Protein AF-A0A090W0B8-F1 (afdb_monomer_lite)

Secondary structure (DSSP, 8-state):
-----------HHHHHHHHHHHHHHH-TTHHHHHHHHHHHHHHHHHHHHHHHHHHHHHHHHHTT--HHHHHHHHHHHHHHHHHHHHHHHHHHH--

Foldseek 3Di:
DDDDPDPDPDDPVNVVVVVVVVCVVQNPVVVVVVVVVVVVVVVVVVVVVVVVVVVVVVVCVVVPVDVVVVVVVVVVVVVVVVVVCVVVVVVVVVD

Structure (mmCIF, N/CA/C/O backbone):
data_AF-A0A090W0B8-F1
#
_entry.id   AF-A0A090W0B8-F1
#
loop_
_atom_site.group_PDB
_atom_site.id
_atom_site.type_symbol
_atom_site.label_atom_id
_atom_site.label_alt_id
_atom_site.label_comp_id
_atom_site.label_asym_id
_atom_site.label_entity_id
_atom_site.label_seq_id
_atom_site.pdbx_PDB_ins_code
_atom_site.Cartn_x
_atom_site.Cartn_y
_atom_site.Cartn_z
_atom_site.occupancy
_atom_site.B_iso_or_equiv
_atom_site.auth_seq_id
_atom_site.auth_comp_id
_atom_site.auth_asym_id
_atom_site.auth_atom_id
_atom_site.pdbx_PDB_model_num
ATOM 1 N N . MET A 1 1 ? 14.895 -25.645 16.118 1.00 44.22 1 MET A N 1
ATOM 2 C CA . MET A 1 1 ? 15.653 -25.104 14.970 1.00 44.22 1 MET A CA 1
ATOM 3 C C . MET A 1 1 ? 14.885 -23.900 14.440 1.00 44.22 1 MET A C 1
ATOM 5 O O . MET A 1 1 ? 14.017 -24.055 13.595 1.00 44.22 1 MET A O 1
ATOM 9 N N . ILE A 1 2 ? 15.096 -22.729 15.045 1.00 57.34 2 ILE A N 1
ATOM 10 C CA . ILE A 1 2 ? 14.432 -21.486 14.631 1.00 57.34 2 ILE A CA 1
ATOM 11 C C . ILE A 1 2 ? 15.296 -20.902 13.514 1.00 57.34 2 ILE A C 1
ATOM 13 O O . ILE A 1 2 ? 16.491 -20.695 13.706 1.00 57.34 2 ILE A O 1
ATOM 17 N N . GLN A 1 3 ? 14.718 -20.744 12.326 1.00 65.06 3 GLN A N 1
ATOM 18 C CA . GLN A 1 3 ? 15.387 -20.139 11.180 1.00 65.06 3 GLN A CA 1
ATOM 19 C C . GLN A 1 3 ? 15.603 -18.653 11.494 1.00 65.06 3 GLN A C 1
ATOM 21 O O . GLN A 1 3 ? 14.640 -17.890 11.549 1.00 65.06 3 GLN A O 1
ATOM 26 N N . ASN A 1 4 ? 16.848 -18.243 11.740 1.00 64.44 4 ASN A N 1
ATOM 27 C CA . ASN A 1 4 ? 17.189 -16.827 11.836 1.00 64.44 4 ASN A CA 1
ATOM 28 C C . ASN A 1 4 ? 17.052 -16.202 10.439 1.00 64.44 4 ASN A C 1
ATOM 30 O O . ASN A 1 4 ? 17.738 -16.662 9.522 1.00 64.44 4 ASN A O 1
ATOM 34 N N . PRO A 1 5 ? 16.220 -15.164 10.248 1.00 70.94 5 PRO A N 1
ATOM 35 C CA . PRO A 1 5 ? 16.147 -14.484 8.967 1.00 70.94 5 PRO A CA 1
ATOM 36 C C . PRO A 1 5 ? 17.499 -13.827 8.684 1.00 70.94 5 PRO A C 1
ATOM 38 O O . PRO A 1 5 ? 17.949 -12.938 9.408 1.00 70.94 5 PRO A O 1
ATOM 41 N N . THR A 1 6 ? 18.174 -14.302 7.640 1.00 73.12 6 THR A N 1
ATOM 42 C CA . THR A 1 6 ? 19.389 -13.671 7.134 1.00 73.12 6 THR A CA 1
ATOM 43 C C . THR A 1 6 ? 18.961 -12.400 6.419 1.00 73.12 6 THR A C 1
ATOM 45 O O . THR A 1 6 ? 18.477 -12.441 5.289 1.00 73.12 6 THR A O 1
ATOM 48 N N . PHE A 1 7 ? 19.082 -11.261 7.096 1.00 69.88 7 PHE A N 1
ATOM 49 C CA . PHE A 1 7 ? 18.950 -9.972 6.437 1.00 69.88 7 PHE A CA 1
ATOM 50 C C . PHE A 1 7 ? 20.118 -9.834 5.463 1.00 69.88 7 PHE A C 1
ATOM 52 O O . PHE A 1 7 ? 21.260 -9.619 5.863 1.00 69.88 7 PHE A O 1
ATOM 59 N N . LEU A 1 8 ? 19.835 -10.033 4.179 1.00 71.81 8 LEU A N 1
ATOM 60 C CA . LEU A 1 8 ? 20.769 -9.712 3.113 1.00 71.81 8 LEU A CA 1
ATOM 61 C C . LEU A 1 8 ? 20.970 -8.193 3.150 1.00 71.81 8 LEU A C 1
ATOM 63 O O . LEU A 1 8 ? 19.988 -7.449 3.140 1.00 71.81 8 LEU A O 1
ATOM 67 N N . PHE A 1 9 ? 22.221 -7.737 3.243 1.00 76.56 9 PHE A N 1
ATOM 68 C CA . PHE A 1 9 ? 22.609 -6.321 3.237 1.00 76.56 9 PHE A CA 1
ATOM 69 C C . PHE A 1 9 ? 22.399 -5.699 1.848 1.00 76.56 9 PHE A C 1
ATOM 71 O O . PHE A 1 9 ? 23.339 -5.225 1.221 1.00 76.56 9 PHE A O 1
ATOM 78 N N . ILE A 1 10 ? 21.163 -5.745 1.352 1.00 81.75 10 ILE A N 1
ATOM 79 C CA . ILE A 1 10 ? 20.789 -5.234 0.041 1.00 81.75 10 ILE A CA 1
ATOM 80 C C . ILE A 1 10 ? 20.797 -3.708 0.123 1.00 81.75 10 ILE A C 1
ATOM 82 O O . ILE A 1 10 ? 20.002 -3.084 0.828 1.00 81.75 10 ILE A O 1
ATOM 86 N N . SER A 1 11 ? 21.733 -3.116 -0.600 1.00 89.75 11 SER A N 1
ATOM 87 C CA . SER A 1 11 ? 21.879 -1.680 -0.781 1.00 89.75 11 SER A CA 1
ATOM 88 C C . SER A 1 11 ? 20.796 -1.113 -1.709 1.00 89.75 11 SER A C 1
ATOM 90 O O . SER A 1 11 ? 20.157 -1.827 -2.486 1.00 89.75 11 SER A O 1
ATOM 92 N N . GLY A 1 12 ? 20.609 0.211 -1.691 1.00 91.62 12 GLY A N 1
ATOM 93 C CA . GLY A 1 12 ? 19.635 0.877 -2.568 1.00 91.62 12 GLY A CA 1
ATOM 94 C C . GLY A 1 12 ? 19.896 0.659 -4.067 1.00 91.62 12 GLY A C 1
ATOM 95 O O . GLY A 1 12 ? 18.948 0.615 -4.850 1.00 91.62 12 GLY A O 1
ATOM 96 N N . GLY A 1 13 ? 21.159 0.467 -4.466 1.00 94.81 13 GLY A N 1
ATOM 97 C CA . GLY A 1 13 ? 21.525 0.192 -5.858 1.00 94.81 13 GLY A CA 1
ATOM 98 C C . GLY A 1 13 ? 21.034 -1.172 -6.346 1.00 94.81 13 GLY A C 1
ATOM 99 O O . GLY A 1 13 ? 20.503 -1.280 -7.449 1.00 94.81 13 GLY A O 1
ATOM 100 N N . GLU A 1 14 ? 21.137 -2.204 -5.509 1.00 92.56 14 GLU A N 1
ATOM 101 C CA . GLU A 1 14 ? 20.664 -3.553 -5.842 1.00 92.56 14 GLU A CA 1
ATOM 102 C C . GLU A 1 14 ? 19.135 -3.598 -5.955 1.00 92.56 14 GLU A C 1
ATOM 104 O O . GLU A 1 14 ? 18.603 -4.201 -6.887 1.00 92.56 14 GLU A O 1
ATOM 109 N N . ILE A 1 15 ? 18.419 -2.884 -5.076 1.00 92.88 15 ILE A N 1
ATOM 110 C CA . ILE A 1 15 ? 16.957 -2.734 -5.176 1.00 92.88 15 ILE A CA 1
ATOM 111 C C . ILE A 1 15 ? 16.576 -2.065 -6.503 1.00 92.88 15 ILE A C 1
ATOM 113 O O . ILE A 1 15 ? 15.674 -2.541 -7.194 1.00 92.88 15 ILE A O 1
ATOM 117 N N . ALA A 1 16 ? 17.269 -0.989 -6.888 1.00 94.00 16 ALA A N 1
ATOM 118 C CA . ALA A 1 16 ? 17.016 -0.302 -8.153 1.00 94.00 16 ALA A CA 1
ATOM 119 C C . ALA A 1 16 ? 17.272 -1.212 -9.368 1.00 94.00 16 ALA A C 1
ATOM 121 O O . ALA A 1 16 ? 16.488 -1.198 -10.316 1.00 94.00 16 ALA A O 1
ATOM 122 N N . PHE A 1 17 ? 18.316 -2.045 -9.325 1.00 94.75 17 PHE A N 1
ATOM 123 C CA . PHE A 1 17 ? 18.616 -3.007 -10.388 1.00 94.75 17 PHE A CA 1
ATOM 124 C C . PHE A 1 17 ? 17.537 -4.093 -10.522 1.00 94.75 17 PHE A C 1
ATOM 126 O O . PHE A 1 17 ? 17.093 -4.395 -11.630 1.00 94.75 17 PHE A O 1
ATOM 133 N N . ILE A 1 18 ? 17.046 -4.634 -9.403 1.00 93.56 18 ILE A N 1
ATOM 134 C CA . ILE A 1 18 ? 15.939 -5.603 -9.407 1.00 93.56 18 ILE A CA 1
ATOM 135 C C . ILE A 1 18 ? 14.663 -4.960 -9.962 1.00 93.56 18 ILE A C 1
ATOM 137 O O . ILE A 1 18 ? 13.985 -5.559 -10.797 1.00 93.56 18 ILE A O 1
ATOM 141 N N . LEU A 1 19 ? 14.348 -3.731 -9.542 1.00 93.00 19 LEU A N 1
ATOM 142 C CA . LEU A 1 19 ? 13.202 -2.987 -10.068 1.00 93.00 19 LEU A CA 1
ATOM 143 C C . LEU A 1 19 ? 13.332 -2.719 -11.569 1.00 93.00 19 LEU A C 1
ATOM 145 O O . LEU A 1 19 ? 12.341 -2.819 -12.287 1.00 93.00 19 LEU A O 1
ATOM 149 N N . PHE A 1 20 ? 14.539 -2.436 -12.058 1.00 94.88 20 PHE A N 1
ATOM 150 C CA . PHE A 1 20 ? 14.794 -2.267 -13.485 1.00 94.88 20 PHE A CA 1
ATOM 151 C C . PHE A 1 20 ? 14.497 -3.549 -14.276 1.00 94.88 20 PHE A C 1
ATOM 153 O O . PHE A 1 20 ? 13.781 -3.500 -15.277 1.00 94.88 20 PHE A O 1
ATOM 160 N N . ILE A 1 21 ? 14.964 -4.709 -13.799 1.00 95.88 21 ILE A N 1
ATOM 161 C CA . ILE A 1 21 ? 14.642 -6.007 -14.414 1.00 95.88 21 ILE A CA 1
ATOM 162 C C . ILE A 1 21 ? 13.133 -6.272 -14.357 1.00 95.88 21 ILE A C 1
ATOM 164 O O . ILE A 1 21 ? 12.541 -6.672 -15.357 1.00 95.88 21 ILE A O 1
ATOM 168 N N . ALA A 1 22 ? 12.487 -6.009 -13.219 1.00 94.25 22 ALA A N 1
ATOM 169 C CA . ALA A 1 22 ? 11.045 -6.182 -13.077 1.00 94.25 22 ALA A CA 1
ATOM 170 C C . ALA A 1 22 ? 10.262 -5.313 -14.078 1.00 94.25 22 ALA A C 1
ATOM 172 O O . ALA A 1 22 ? 9.316 -5.793 -14.699 1.00 94.25 22 ALA A O 1
ATOM 173 N N . ILE A 1 23 ? 10.684 -4.064 -14.294 1.00 94.81 23 ILE A N 1
ATOM 174 C CA . ILE A 1 23 ? 10.107 -3.169 -15.306 1.00 94.81 23 ILE A CA 1
ATOM 175 C C . ILE A 1 23 ? 10.348 -3.695 -16.724 1.00 94.81 23 ILE A C 1
ATOM 177 O O . ILE A 1 23 ? 9.463 -3.573 -17.562 1.00 94.81 23 ILE A O 1
ATOM 181 N N . MET A 1 24 ? 11.502 -4.297 -17.015 1.00 95.06 24 MET A N 1
ATOM 182 C CA . MET A 1 24 ? 11.768 -4.882 -18.334 1.00 95.06 24 MET A CA 1
ATOM 183 C C . MET A 1 24 ? 10.872 -6.097 -18.618 1.00 95.06 24 MET A C 1
ATOM 185 O O . MET A 1 24 ? 10.399 -6.262 -19.739 1.00 95.06 24 MET A O 1
ATOM 189 N N . VAL A 1 25 ? 10.616 -6.929 -17.605 1.00 95.56 25 VAL A N 1
ATOM 190 C CA . VAL A 1 25 ? 9.781 -8.134 -17.732 1.00 95.56 25 VAL A CA 1
ATOM 191 C C . VAL A 1 25 ? 8.294 -7.788 -17.804 1.00 95.56 25 VAL A C 1
ATOM 193 O O . VAL A 1 25 ? 7.577 -8.313 -18.651 1.00 95.56 25 VAL A O 1
ATOM 196 N N . PHE A 1 26 ? 7.817 -6.921 -16.910 1.00 94.12 26 PHE A N 1
ATOM 197 C CA . PHE A 1 26 ? 6.390 -6.620 -16.776 1.00 94.12 26 PHE A CA 1
ATOM 198 C C . PHE A 1 26 ? 5.954 -5.358 -17.531 1.00 94.12 26 PHE A C 1
ATOM 200 O O . PHE A 1 26 ? 4.774 -5.210 -17.832 1.00 94.12 26 PHE A O 1
ATOM 207 N N . GLY A 1 27 ? 6.878 -4.460 -17.865 1.00 92.69 27 GLY A N 1
ATOM 208 C CA . GLY A 1 27 ? 6.608 -3.140 -18.434 1.00 92.69 27 GLY A CA 1
ATOM 209 C C . GLY A 1 27 ? 6.474 -2.046 -17.367 1.00 92.69 27 GLY A C 1
ATOM 210 O O . GLY A 1 27 ? 5.960 -2.275 -16.267 1.00 92.69 27 GLY A O 1
ATOM 211 N N . ALA A 1 28 ? 6.899 -0.824 -17.708 1.00 91.38 28 ALA A N 1
ATOM 212 C CA . ALA A 1 28 ? 6.866 0.331 -16.800 1.00 91.38 28 ALA A CA 1
ATOM 213 C C . ALA A 1 28 ? 5.440 0.714 -16.370 1.00 91.38 28 ALA A C 1
ATOM 215 O O . ALA A 1 28 ? 5.241 1.161 -15.243 1.00 91.38 28 ALA A O 1
ATOM 216 N N . ASP A 1 29 ? 4.448 0.469 -17.228 1.00 92.56 29 ASP A N 1
ATOM 217 C CA . ASP A 1 29 ? 3.042 0.779 -16.953 1.00 92.56 29 ASP A CA 1
ATOM 218 C C . ASP A 1 29 ? 2.360 -0.265 -16.055 1.00 92.56 29 ASP A C 1
ATOM 220 O O . ASP A 1 29 ? 1.389 0.046 -15.362 1.00 92.56 29 ASP A O 1
ATOM 224 N N . LYS A 1 30 ? 2.868 -1.506 -16.013 1.00 92.12 30 LYS A N 1
ATOM 225 C CA . LYS A 1 30 ? 2.243 -2.601 -15.251 1.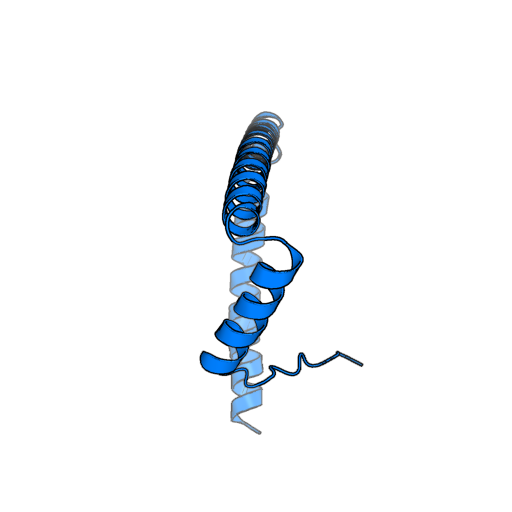00 92.12 30 LYS A CA 1
ATOM 226 C C . LYS A 1 30 ? 2.577 -2.577 -13.773 1.00 92.12 30 LYS A C 1
ATOM 228 O O . LYS A 1 30 ? 1.714 -2.880 -12.952 1.00 92.12 30 LYS A O 1
ATOM 233 N N . LEU A 1 31 ? 3.786 -2.166 -13.410 1.00 91.25 31 LEU A N 1
ATOM 234 C CA . LEU A 1 31 ? 4.184 -2.043 -12.009 1.00 91.25 31 LEU A CA 1
ATOM 235 C 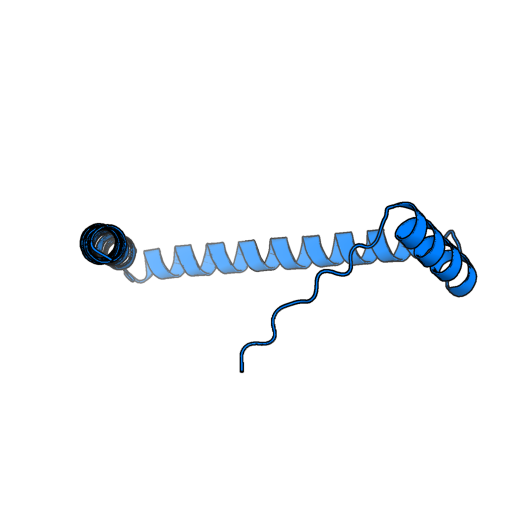C . LEU A 1 31 ? 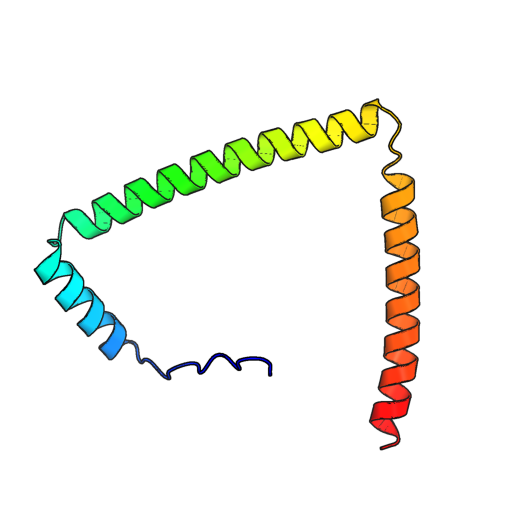3.268 -1.090 -11.198 1.00 91.25 31 LEU A C 1
ATOM 237 O O . LEU A 1 31 ? 2.773 -1.505 -10.144 1.00 91.25 31 LEU A O 1
ATOM 241 N N . PRO A 1 32 ? 2.951 0.140 -11.664 1.00 90.56 32 PRO A N 1
ATOM 242 C CA . PRO A 1 32 ? 2.014 1.020 -10.969 1.00 90.56 32 PRO A CA 1
ATOM 243 C C . PRO A 1 32 ? 0.566 0.518 -11.036 1.00 90.56 32 PRO A C 1
ATOM 245 O O . PRO A 1 32 ? -0.188 0.733 -10.087 1.00 90.56 32 PRO A O 1
ATOM 248 N N . GLU A 1 33 ? 0.159 -0.164 -12.110 1.00 94.81 33 GLU A N 1
ATOM 249 C CA . GLU A 1 33 ? -1.170 -0.781 -12.218 1.00 94.81 33 GLU A CA 1
ATOM 250 C C . GLU A 1 33 ? -1.371 -1.865 -11.143 1.00 94.81 33 GLU A C 1
ATOM 252 O O . GLU A 1 33 ? -2.352 -1.816 -10.395 1.00 94.81 33 GLU A O 1
ATOM 257 N N . ILE A 1 34 ? -0.396 -2.769 -10.985 1.00 93.12 34 ILE A N 1
ATOM 258 C CA . ILE A 1 34 ? -0.387 -3.817 -9.953 1.00 93.12 34 ILE A CA 1
ATOM 259 C C . ILE A 1 34 ? -0.372 -3.192 -8.556 1.00 93.12 34 ILE A C 1
ATOM 261 O O . ILE A 1 34 ? -1.192 -3.560 -7.716 1.00 93.12 34 ILE A O 1
ATOM 265 N N . ALA A 1 35 ? 0.495 -2.205 -8.304 1.00 94.00 35 ALA A N 1
ATOM 266 C CA . ALA A 1 35 ? 0.553 -1.524 -7.011 1.00 94.00 35 ALA A CA 1
ATOM 267 C C . ALA A 1 35 ? -0.787 -0.859 -6.645 1.00 94.00 35 ALA A C 1
ATOM 269 O O . ALA A 1 35 ? -1.250 -0.962 -5.508 1.00 94.00 35 ALA A O 1
ATOM 270 N N . ARG A 1 36 ? -1.457 -0.218 -7.614 1.00 95.69 36 ARG A N 1
ATOM 271 C CA . ARG A 1 36 ? -2.785 0.386 -7.417 1.00 95.69 36 ARG A CA 1
ATOM 272 C C . ARG A 1 36 ? -3.868 -0.669 -7.198 1.00 95.69 36 ARG A C 1
ATOM 274 O O . ARG A 1 36 ? -4.737 -0.455 -6.354 1.00 95.69 36 ARG A O 1
ATOM 281 N N . GLY A 1 37 ? -3.826 -1.786 -7.924 1.00 96.31 37 GLY A N 1
ATOM 282 C CA . GLY A 1 37 ? -4.749 -2.911 -7.756 1.00 96.31 37 GLY A CA 1
ATOM 283 C C . GLY A 1 37 ? -4.625 -3.561 -6.379 1.00 96.31 37 GLY A C 1
ATOM 284 O O . GLY A 1 37 ? -5.614 -3.664 -5.654 1.00 96.31 37 GLY A O 1
ATOM 285 N N . LEU A 1 38 ? -3.400 -3.900 -5.974 1.00 96.44 38 LEU A N 1
ATOM 286 C CA . LEU A 1 38 ? -3.092 -4.441 -4.649 1.00 96.44 38 LEU A CA 1
ATOM 287 C C . LEU A 1 38 ? -3.439 -3.450 -3.536 1.00 96.44 38 LEU A C 1
ATOM 289 O O . LEU A 1 38 ? -4.024 -3.846 -2.536 1.00 96.44 38 LEU A O 1
ATOM 293 N N . GLY A 1 39 ? -3.146 -2.159 -3.714 1.00 96.12 39 GLY A N 1
ATOM 294 C CA . GLY A 1 39 ? -3.484 -1.124 -2.736 1.00 96.12 39 GLY A CA 1
ATOM 295 C C . GLY A 1 39 ? -4.993 -0.980 -2.524 1.00 96.12 39 GLY A C 1
ATOM 296 O O . GLY A 1 39 ? -5.453 -0.907 -1.385 1.00 96.12 39 GLY A O 1
ATOM 297 N N . LYS A 1 40 ? -5.780 -0.997 -3.609 1.00 96.94 40 LYS A N 1
ATOM 298 C CA . LYS A 1 40 ? -7.250 -1.011 -3.529 1.00 96.94 40 LYS A CA 1
ATOM 299 C C . LYS A 1 40 ? -7.756 -2.289 -2.862 1.00 96.94 40 LYS A C 1
ATOM 301 O O . LYS A 1 40 ? -8.564 -2.194 -1.946 1.00 96.94 40 LYS A O 1
ATOM 306 N N . GLY A 1 41 ? -7.240 -3.452 -3.265 1.00 97.25 41 GLY A N 1
ATOM 307 C CA . GLY A 1 41 ? -7.598 -4.741 -2.671 1.00 97.25 41 GLY A CA 1
ATOM 308 C C . GLY A 1 41 ? -7.308 -4.783 -1.171 1.00 97.25 41 GLY A C 1
ATOM 309 O O . GLY A 1 41 ? -8.201 -5.062 -0.381 1.00 97.25 41 GLY A O 1
ATOM 310 N N . MET A 1 42 ? -6.096 -4.404 -0.762 1.00 97.19 42 MET A N 1
ATOM 311 C CA . MET A 1 42 ? -5.694 -4.358 0.645 1.00 97.19 42 MET A CA 1
ATOM 312 C C . MET A 1 42 ? -6.554 -3.384 1.454 1.00 97.19 42 MET A C 1
ATOM 314 O O . MET A 1 42 ? -6.907 -3.679 2.594 1.00 97.19 42 MET A O 1
ATOM 318 N N . ARG A 1 43 ? -6.933 -2.242 0.868 1.00 96.50 43 ARG A N 1
ATOM 319 C CA . ARG A 1 43 ? -7.855 -1.297 1.503 1.00 96.50 43 ARG A CA 1
ATOM 320 C C . ARG A 1 43 ? -9.233 -1.917 1.716 1.00 96.50 43 ARG A C 1
ATOM 322 O O . ARG A 1 43 ? -9.721 -1.888 2.837 1.00 96.50 43 ARG A O 1
ATOM 329 N N . THR A 1 44 ? -9.818 -2.526 0.687 1.00 97.31 44 THR A N 1
ATOM 330 C CA . THR A 1 44 ? -11.121 -3.198 0.792 1.00 97.31 44 THR A CA 1
ATOM 331 C C . THR A 1 44 ? -11.094 -4.330 1.816 1.00 97.31 44 THR A C 1
ATOM 333 O O . THR A 1 44 ? -11.997 -4.419 2.642 1.00 97.31 44 THR A O 1
ATOM 336 N N . LEU A 1 45 ? -10.043 -5.158 1.818 1.00 96.88 45 LEU A N 1
ATOM 337 C CA . LEU A 1 45 ? -9.872 -6.221 2.810 1.00 96.88 45 LEU A CA 1
ATOM 338 C C . LEU A 1 45 ? -9.770 -5.652 4.227 1.00 96.88 45 LEU A C 1
ATOM 340 O O . LEU A 1 45 ? -10.412 -6.166 5.142 1.00 96.88 45 LEU A O 1
ATOM 344 N N . ARG A 1 46 ? -8.992 -4.581 4.418 1.00 96.12 46 ARG A N 1
ATOM 345 C CA . ARG A 1 46 ? -8.855 -3.904 5.711 1.00 96.12 46 ARG A CA 1
ATOM 346 C C . ARG A 1 46 ? -10.182 -3.327 6.190 1.00 96.12 46 ARG A C 1
ATOM 348 O O . ARG A 1 46 ? -10.500 -3.480 7.364 1.00 96.12 46 ARG A O 1
ATOM 355 N N . ASP A 1 47 ? -10.924 -2.664 5.314 1.00 97.19 47 ASP A N 1
ATOM 356 C CA . ASP A 1 47 ? -12.190 -2.022 5.661 1.00 97.19 47 ASP A CA 1
ATOM 357 C C . ASP A 1 47 ? -13.234 -3.086 6.044 1.00 97.19 47 ASP A C 1
ATOM 359 O O . ASP A 1 47 ? -13.750 -3.044 7.156 1.00 97.19 47 ASP A O 1
ATOM 363 N N . ALA A 1 48 ? -13.391 -4.143 5.237 1.00 96.50 48 ALA A N 1
ATOM 364 C CA . ALA A 1 48 ? -14.257 -5.278 5.573 1.00 96.50 48 ALA A CA 1
ATOM 365 C C . ALA A 1 48 ? -13.844 -5.976 6.884 1.00 96.50 48 ALA A C 1
ATOM 367 O O . ALA A 1 48 ? -14.687 -6.326 7.707 1.00 96.50 48 ALA A O 1
ATOM 368 N N . THR A 1 49 ? -12.538 -6.149 7.116 1.00 95.50 49 THR A N 1
ATOM 369 C CA . THR A 1 49 ? -12.030 -6.732 8.369 1.00 95.50 49 THR A CA 1
ATOM 370 C C . THR A 1 49 ? -12.341 -5.836 9.570 1.00 95.50 49 THR A C 1
ATOM 372 O O . THR A 1 49 ? -12.661 -6.343 10.644 1.00 95.50 49 THR A O 1
ATOM 375 N N . ASN A 1 50 ? -12.254 -4.511 9.417 1.00 95.88 50 ASN A N 1
ATOM 376 C CA . ASN A 1 50 ? -12.584 -3.565 10.482 1.00 95.88 50 ASN A CA 1
ATOM 377 C C . ASN A 1 50 ? -14.080 -3.562 10.799 1.00 95.88 50 ASN A C 1
ATOM 379 O O . ASN A 1 50 ? -14.426 -3.516 11.978 1.00 95.88 50 ASN A O 1
ATOM 383 N N . ASP A 1 51 ? -14.939 -3.660 9.785 1.00 95.56 51 ASP A N 1
ATOM 384 C CA . ASP A 1 51 ? -16.388 -3.752 9.968 1.00 95.56 51 ASP A CA 1
ATOM 385 C C . ASP A 1 51 ? -16.752 -5.034 10.726 1.00 95.56 51 ASP A C 1
ATOM 387 O O . ASP A 1 51 ? -17.413 -4.973 11.761 1.00 95.56 51 ASP A O 1
ATOM 391 N N . ILE A 1 52 ? -16.200 -6.181 10.307 1.00 94.25 52 ILE A N 1
ATOM 392 C CA . ILE A 1 52 ? -16.359 -7.463 11.012 1.00 94.25 52 ILE A CA 1
ATOM 393 C C . ILE A 1 52 ? -15.852 -7.354 12.453 1.00 94.25 52 ILE A C 1
ATOM 395 O O . ILE A 1 52 ? -16.535 -7.765 13.389 1.00 94.25 52 ILE A O 1
ATOM 399 N N . LYS A 1 53 ? -14.663 -6.778 12.665 1.00 92.19 53 LYS A N 1
ATOM 400 C CA . LYS A 1 53 ? -14.108 -6.573 14.009 1.00 92.19 53 LYS A CA 1
ATOM 401 C C . LYS A 1 53 ? -15.045 -5.721 14.866 1.00 92.19 53 LYS A C 1
ATOM 403 O O . LYS A 1 53 ? -15.268 -6.058 16.025 1.00 92.19 53 LYS A O 1
ATOM 408 N N . HIS A 1 54 ? -15.591 -4.642 14.310 1.00 93.69 54 HIS A N 1
ATOM 409 C CA . HIS A 1 54 ? -16.513 -3.757 15.011 1.00 93.69 54 HIS A CA 1
ATOM 410 C C . HIS A 1 54 ? -17.820 -4.471 15.375 1.00 93.69 54 HIS A C 1
ATOM 412 O O . HIS A 1 54 ? -18.269 -4.374 16.517 1.00 93.69 54 HIS A O 1
ATOM 418 N N . GLU A 1 55 ? -18.398 -5.241 14.451 1.00 90.44 55 GLU A N 1
ATOM 419 C CA . GLU A 1 55 ? -19.598 -6.040 14.705 1.00 90.44 55 GLU A CA 1
ATOM 420 C C . GLU A 1 55 ? -19.367 -7.137 15.744 1.00 90.44 55 GLU A C 1
ATOM 422 O O . GLU A 1 55 ? -20.205 -7.317 16.628 1.00 90.44 55 GLU A O 1
ATOM 427 N N . ILE A 1 56 ? -18.225 -7.829 15.699 1.00 87.50 56 ILE A N 1
ATOM 428 C CA . ILE A 1 56 ? -17.849 -8.834 16.701 1.00 87.50 56 ILE A CA 1
ATOM 429 C C . ILE A 1 56 ? -17.699 -8.179 18.075 1.00 87.50 56 ILE A C 1
ATOM 431 O O . ILE A 1 56 ? -18.275 -8.677 19.038 1.00 87.50 56 ILE A O 1
ATOM 435 N N . THR A 1 57 ? -16.983 -7.053 18.185 1.00 86.12 57 THR A N 1
ATOM 436 C CA . THR A 1 57 ? -16.836 -6.327 19.458 1.00 86.12 57 THR A CA 1
ATOM 437 C C . THR A 1 57 ? -18.191 -5.876 19.996 1.00 86.12 57 THR A C 1
ATOM 439 O O . THR A 1 57 ? -18.513 -6.146 21.149 1.00 86.12 57 THR A O 1
ATOM 442 N N . LYS A 1 58 ? -19.035 -5.283 19.149 1.00 86.00 58 LYS A N 1
ATOM 443 C CA . LYS A 1 58 ? -20.378 -4.829 19.527 1.00 86.00 58 LYS A CA 1
ATOM 444 C C . LYS A 1 58 ? -21.296 -5.989 19.927 1.00 86.00 58 LYS A C 1
ATOM 446 O O . LYS A 1 58 ? -22.114 -5.852 20.831 1.00 86.00 58 LYS A O 1
ATOM 451 N N . THR A 1 59 ? -21.167 -7.137 19.266 1.00 79.88 59 THR A N 1
ATOM 452 C CA . THR A 1 59 ? -21.933 -8.356 19.566 1.00 79.88 59 THR A CA 1
ATOM 453 C C . THR A 1 59 ? -21.442 -9.020 20.850 1.00 79.88 59 THR A C 1
ATOM 455 O O . THR A 1 59 ? -22.266 -9.505 21.621 1.00 79.88 59 THR A O 1
ATOM 458 N N . ALA A 1 60 ? -20.136 -9.011 21.122 1.00 77.31 60 ALA A N 1
ATOM 459 C CA . ALA A 1 60 ? -19.566 -9.477 22.384 1.00 77.31 60 ALA A CA 1
ATOM 460 C C . ALA A 1 60 ? -20.041 -8.605 23.559 1.00 77.31 60 ALA A C 1
ATOM 462 O O . ALA A 1 60 ? -20.549 -9.141 24.542 1.00 77.31 60 ALA A O 1
ATOM 463 N N . GLU A 1 61 ? -19.999 -7.276 23.406 1.00 70.75 61 GLU A N 1
ATOM 464 C CA . GLU A 1 61 ? -20.538 -6.325 24.390 1.00 70.75 61 GLU A CA 1
ATOM 465 C C . GLU A 1 61 ? -22.049 -6.521 24.614 1.00 70.75 61 GLU A C 1
ATOM 467 O O . GLU A 1 61 ? -22.512 -6.536 25.753 1.00 70.75 61 GLU A O 1
ATOM 472 N N . LYS A 1 62 ? -22.831 -6.730 23.543 1.00 70.25 62 LYS A N 1
ATOM 473 C CA . LYS A 1 62 ? -24.293 -6.911 23.618 1.00 70.25 62 LYS A CA 1
ATOM 474 C C . LYS A 1 62 ? -24.723 -8.260 24.212 1.00 70.25 62 LYS A C 1
ATOM 476 O O . LYS A 1 62 ? -25.762 -8.319 24.862 1.00 70.25 62 LYS A O 1
ATOM 481 N N . ASN A 1 63 ? -23.963 -9.334 23.991 1.00 68.19 63 ASN A N 1
ATOM 482 C CA . ASN A 1 63 ? -24.260 -10.674 24.522 1.00 68.19 63 ASN A CA 1
ATOM 483 C C . ASN A 1 63 ? -23.652 -10.929 25.913 1.00 68.19 63 ASN A C 1
ATOM 485 O O . ASN A 1 63 ? -23.632 -12.070 26.366 1.00 68.19 63 ASN A O 1
ATOM 489 N N . GLY A 1 64 ? -23.154 -9.892 26.597 1.00 54.84 64 GLY A N 1
ATO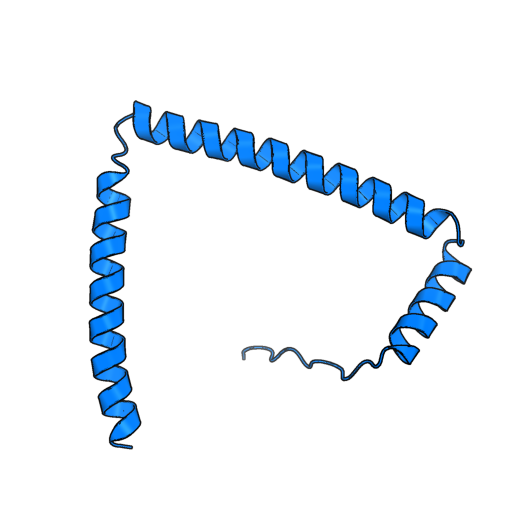M 490 C CA . GLY A 1 64 ? -22.619 -10.030 27.952 1.00 54.84 64 GLY A CA 1
ATOM 491 C C . GLY A 1 64 ? -21.305 -10.812 28.028 1.00 54.84 64 GLY A C 1
ATOM 492 O O . GLY A 1 64 ? -20.944 -11.275 29.108 1.00 54.84 64 GLY A O 1
ATOM 493 N N . ILE A 1 65 ? -20.565 -10.948 26.917 1.00 58.72 65 ILE A N 1
ATOM 494 C CA . ILE A 1 65 ? -19.142 -11.290 26.994 1.00 58.72 65 ILE A CA 1
ATOM 495 C C . ILE A 1 65 ? -18.459 -10.030 27.502 1.00 58.72 65 ILE A C 1
ATOM 497 O O . ILE A 1 65 ? -18.121 -9.112 26.751 1.00 58.72 65 ILE A O 1
ATOM 501 N N . ASP A 1 66 ? -18.363 -9.963 28.821 1.00 60.91 66 ASP A N 1
ATOM 502 C CA . ASP A 1 66 ? -17.902 -8.788 29.515 1.00 60.91 66 ASP A CA 1
ATOM 503 C C . ASP A 1 66 ? -16.445 -8.508 29.129 1.00 60.91 66 ASP A C 1
ATOM 505 O O . ASP A 1 66 ? -15.510 -9.241 29.457 1.00 60.91 66 ASP A O 1
ATOM 509 N N . THR A 1 67 ? -16.244 -7.427 28.381 1.00 62.69 67 THR A N 1
ATOM 510 C CA . THR A 1 67 ? -14.906 -6.935 28.046 1.00 62.69 67 THR A CA 1
ATOM 511 C C . THR A 1 67 ? -14.154 -6.504 29.315 1.00 62.69 67 THR A C 1
ATOM 513 O O . THR A 1 67 ? -12.930 -6.358 29.266 1.00 62.69 67 THR A O 1
ATOM 516 N N . SER A 1 68 ? -14.838 -6.357 30.463 1.00 62.69 68 SER A N 1
ATOM 517 C CA . SER A 1 68 ? -14.195 -6.246 31.776 1.00 62.69 68 SER A CA 1
ATOM 518 C C . SER A 1 68 ? -13.314 -7.463 32.070 1.00 62.69 68 SER A C 1
ATOM 520 O O . SER A 1 68 ? -12.148 -7.265 32.367 1.00 62.69 68 SER A O 1
ATOM 522 N N . ILE A 1 69 ? -13.764 -8.697 31.805 1.00 68.81 69 ILE A N 1
ATOM 523 C CA . ILE A 1 69 ? -12.975 -9.914 32.056 1.00 68.81 69 ILE A CA 1
ATOM 524 C C . ILE A 1 69 ? -11.698 -9.904 31.221 1.00 68.81 69 ILE A C 1
ATOM 526 O O . ILE A 1 69 ? -10.634 -10.240 31.720 1.00 68.81 69 ILE A O 1
ATOM 530 N N . THR A 1 70 ? -11.749 -9.453 29.966 1.00 73.44 70 THR A N 1
ATOM 531 C CA . THR A 1 70 ? -10.528 -9.358 29.145 1.00 73.44 70 THR A CA 1
ATOM 532 C C . THR A 1 70 ? -9.608 -8.225 29.610 1.00 73.44 70 THR A C 1
ATOM 534 O O . THR A 1 70 ? -8.389 -8.377 29.567 1.00 73.44 70 THR A O 1
ATOM 537 N N . LYS A 1 71 ? -10.154 -7.095 30.078 1.00 76.69 71 LYS A N 1
ATOM 538 C CA . LYS A 1 71 ? -9.370 -5.985 30.650 1.00 76.69 71 LYS A CA 1
ATOM 539 C C . LYS A 1 71 ? -8.752 -6.351 31.999 1.00 76.69 71 LYS A C 1
ATOM 541 O O . LYS A 1 71 ? -7.605 -5.989 32.235 1.00 76.69 71 LYS A O 1
ATOM 546 N N . ASP A 1 72 ? -9.470 -7.088 32.832 1.00 80.19 72 ASP A N 1
ATOM 547 C CA . ASP A 1 72 ? -9.037 -7.543 34.149 1.00 80.19 72 ASP A CA 1
ATOM 548 C C . ASP A 1 72 ? -8.000 -8.658 34.010 1.00 80.19 72 ASP A C 1
ATOM 550 O O . ASP A 1 72 ? -6.919 -8.547 34.580 1.00 80.19 72 ASP A O 1
ATOM 554 N N . VAL A 1 73 ? -8.234 -9.638 33.129 1.00 81.69 73 VAL A N 1
ATOM 555 C CA . VAL A 1 73 ? -7.233 -10.654 32.759 1.00 81.69 73 VAL A CA 1
ATOM 556 C C . VAL A 1 73 ? -5.991 -9.998 32.155 1.00 81.69 73 VAL A C 1
ATOM 558 O O . VAL A 1 73 ? -4.876 -10.359 32.515 1.00 81.69 73 VAL A O 1
ATOM 561 N N . LYS A 1 74 ? -6.140 -8.990 31.283 1.00 84.25 74 LYS A N 1
ATOM 562 C CA . LYS A 1 74 ? -4.991 -8.243 30.750 1.00 84.25 74 LYS A CA 1
ATOM 563 C C . LYS A 1 74 ? -4.240 -7.488 31.852 1.00 84.25 74 LYS A C 1
ATOM 565 O O . LYS A 1 74 ? -3.017 -7.475 31.840 1.00 84.25 74 LYS A O 1
ATOM 570 N N . LYS A 1 75 ? -4.950 -6.888 32.808 1.00 86.94 75 LYS A N 1
ATOM 571 C CA . LYS A 1 75 ? -4.360 -6.152 33.933 1.00 86.94 75 LYS A CA 1
ATOM 572 C C . LYS A 1 75 ? -3.640 -7.075 34.919 1.00 86.94 75 LYS A C 1
ATOM 574 O O . LYS A 1 75 ? -2.625 -6.673 35.475 1.00 86.94 75 LYS A O 1
ATOM 579 N N . GLU A 1 76 ? -4.133 -8.293 35.131 1.00 85.12 76 GLU A N 1
ATOM 580 C CA . GLU A 1 76 ? -3.424 -9.315 35.910 1.00 85.12 76 GLU A CA 1
ATOM 581 C C . GLU A 1 76 ? -2.215 -9.879 35.158 1.00 85.12 76 GLU A C 1
ATOM 583 O O . GLU A 1 76 ? -1.147 -10.013 35.746 1.00 85.12 76 GLU A O 1
ATOM 588 N N . LEU A 1 77 ? -2.336 -10.127 33.851 1.00 88.69 77 LEU A N 1
ATOM 589 C CA . LEU A 1 77 ? -1.217 -10.566 33.011 1.00 88.69 77 LEU A CA 1
ATOM 590 C C . LEU A 1 77 ? -0.097 -9.523 32.926 1.00 88.69 77 LEU A C 1
ATOM 592 O O . LEU A 1 77 ? 1.071 -9.904 32.928 1.00 88.69 77 LEU A O 1
ATOM 596 N N . ASP A 1 78 ? -0.441 -8.234 32.854 1.00 91.19 78 ASP A N 1
ATOM 597 C CA . ASP A 1 78 ? 0.536 -7.140 32.845 1.00 91.19 78 ASP A CA 1
ATOM 598 C C . ASP A 1 78 ? 1.297 -7.092 34.192 1.00 91.19 78 ASP A C 1
ATOM 600 O O . ASP A 1 78 ? 2.520 -7.028 34.188 1.00 91.19 78 ASP A O 1
ATOM 604 N N . LYS A 1 79 ? 0.622 -7.285 35.339 1.00 91.00 79 LYS A N 1
ATOM 605 C CA . LYS A 1 79 ? 1.292 -7.397 36.656 1.00 91.00 79 LYS A CA 1
ATOM 606 C C . LYS A 1 79 ? 2.208 -8.615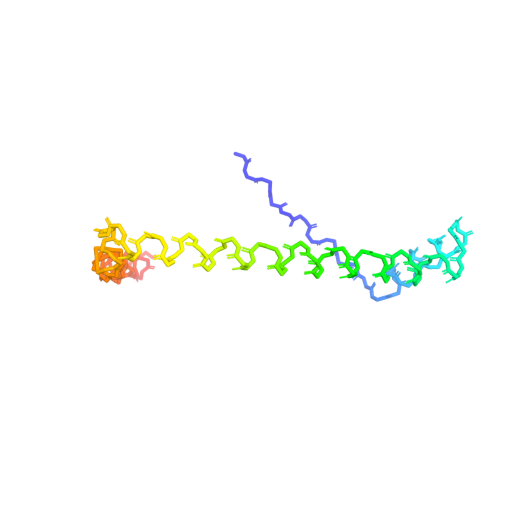 36.768 1.00 91.00 79 LYS A C 1
ATOM 608 O O . LYS A 1 79 ? 3.325 -8.502 37.254 1.00 91.00 79 LYS A O 1
ATOM 613 N N . VAL A 1 80 ? 1.748 -9.781 36.308 1.00 90.44 80 VAL A N 1
ATOM 614 C CA . VAL A 1 80 ? 2.563 -11.006 36.315 1.00 90.44 80 VAL A CA 1
ATOM 615 C C . VAL A 1 80 ? 3.787 -10.843 35.412 1.00 90.44 80 VAL A C 1
ATOM 617 O O . VAL A 1 80 ? 4.855 -11.354 35.733 1.00 90.44 80 VAL A O 1
ATOM 620 N N . LYS A 1 81 ? 3.661 -10.126 34.289 1.00 88.81 81 LYS A N 1
ATOM 621 C CA . LYS A 1 81 ? 4.802 -9.783 33.435 1.00 88.81 81 LYS A CA 1
ATOM 622 C C . LYS A 1 81 ? 5.804 -8.877 34.136 1.00 88.81 81 LYS A C 1
ATOM 624 O O . LYS A 1 81 ? 6.988 -9.174 34.039 1.00 88.81 81 LYS A O 1
ATOM 629 N N . ASP A 1 82 ? 5.343 -7.842 34.829 1.00 90.12 82 ASP A N 1
ATOM 630 C CA . ASP A 1 82 ? 6.216 -6.928 35.571 1.00 90.12 82 ASP A CA 1
ATOM 631 C C . ASP A 1 82 ? 6.979 -7.684 36.680 1.00 90.12 82 ASP A C 1
ATOM 633 O O . ASP A 1 82 ? 8.204 -7.598 36.761 1.00 90.12 82 ASP A O 1
ATOM 637 N N . ASP A 1 83 ? 6.293 -8.543 37.446 1.00 89.19 83 ASP A N 1
ATOM 638 C CA . ASP A 1 83 ? 6.915 -9.386 38.480 1.00 89.19 83 ASP A CA 1
ATOM 639 C C . ASP A 1 83 ? 7.932 -10.384 37.888 1.00 89.19 83 ASP A C 1
ATOM 641 O O . ASP A 1 83 ? 8.994 -10.650 38.464 1.00 89.19 83 ASP A O 1
ATOM 645 N N . LEU A 1 84 ? 7.626 -10.949 36.714 1.00 86.44 84 LEU A N 1
ATOM 646 C CA . LEU A 1 84 ? 8.537 -11.829 35.984 1.00 86.44 84 LEU A CA 1
ATOM 647 C C . LEU A 1 84 ? 9.728 -11.061 35.398 1.00 86.44 84 LEU A C 1
ATOM 649 O O . LEU A 1 84 ? 10.835 -11.593 35.400 1.00 86.44 84 LEU A O 1
ATOM 653 N N . GLU A 1 85 ? 9.558 -9.838 34.899 1.00 84.31 85 GLU A N 1
ATOM 654 C CA . GLU A 1 85 ? 10.668 -8.998 34.433 1.00 84.31 85 GLU A CA 1
ATOM 655 C C . GLU A 1 85 ? 11.588 -8.595 35.587 1.00 84.31 85 GLU A C 1
ATOM 657 O O . GLU A 1 85 ? 12.809 -8.671 35.441 1.00 84.3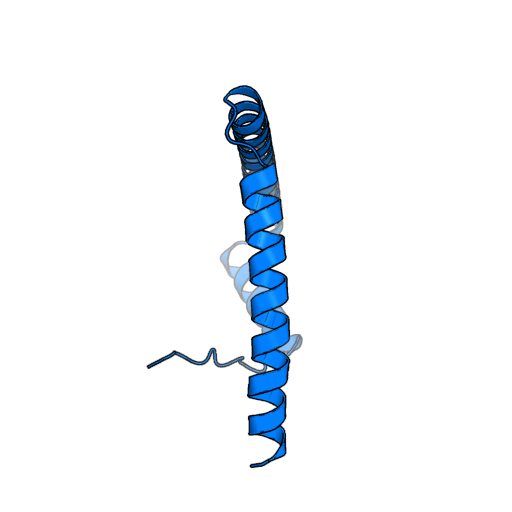1 85 GLU A O 1
ATOM 662 N N . ASP A 1 86 ? 11.044 -8.289 36.763 1.00 83.00 86 ASP A N 1
ATOM 663 C CA . ASP A 1 86 ? 11.837 -7.989 37.957 1.00 83.00 86 ASP A CA 1
ATOM 664 C C . ASP A 1 86 ? 12.599 -9.220 38.470 1.00 83.00 86 ASP A C 1
ATOM 666 O O . ASP A 1 86 ? 13.790 -9.142 38.813 1.00 83.00 86 ASP A O 1
ATOM 670 N N . PHE A 1 87 ? 11.961 -10.393 38.458 1.00 83.56 87 PHE A N 1
ATOM 671 C CA . PHE A 1 87 ? 12.599 -11.659 38.821 1.00 83.56 87 PHE A CA 1
ATOM 672 C C . PHE A 1 87 ? 13.664 -12.087 37.796 1.00 83.56 87 PHE A C 1
ATOM 674 O O . PHE A 1 87 ? 14.797 -12.416 38.148 1.00 83.56 87 PHE A O 1
ATOM 681 N N . THR A 1 88 ? 13.351 -12.037 36.501 1.00 79.81 88 THR A N 1
ATOM 682 C CA . THR A 1 88 ? 14.299 -12.411 35.438 1.00 79.81 88 THR A CA 1
ATOM 683 C C . THR A 1 88 ? 15.419 -11.384 35.288 1.00 79.81 88 THR A C 1
ATOM 685 O O . THR A 1 88 ? 16.564 -11.758 35.043 1.00 79.81 88 THR A O 1
ATOM 688 N N . GLY A 1 89 ? 15.139 -10.099 35.504 1.00 73.88 89 GLY A N 1
ATOM 689 C CA . GLY A 1 89 ? 16.107 -9.008 35.487 1.00 73.88 89 GLY A CA 1
ATOM 690 C C . GLY A 1 89 ? 17.058 -9.031 36.682 1.00 73.88 89 GLY A C 1
ATOM 691 O O . GLY A 1 89 ? 18.227 -8.665 36.550 1.00 73.88 89 GLY A O 1
ATOM 692 N N . SER A 1 90 ? 16.613 -9.501 37.850 1.00 72.06 90 SER A N 1
ATOM 693 C CA . SER A 1 90 ? 17.494 -9.740 39.002 1.00 72.06 90 SER A CA 1
ATOM 694 C C . SER A 1 90 ? 18.362 -10.993 38.828 1.00 72.06 90 SER A C 1
ATOM 696 O O . SER A 1 90 ? 19.537 -10.948 39.191 1.00 72.06 90 SER A O 1
ATOM 698 N N . VAL A 1 91 ? 17.866 -12.049 38.174 1.00 69.00 91 VAL A N 1
ATOM 699 C CA . VAL A 1 91 ? 18.676 -13.221 37.778 1.00 69.00 91 VAL A CA 1
ATOM 700 C C . VAL A 1 91 ? 19.685 -12.868 36.675 1.00 69.00 91 VAL A C 1
ATOM 702 O O . VAL A 1 91 ? 20.849 -13.244 36.771 1.00 69.00 91 VAL A O 1
ATOM 705 N N . ARG A 1 92 ? 19.286 -12.073 35.672 1.00 68.69 92 ARG A N 1
ATOM 706 C CA . ARG A 1 92 ? 20.156 -11.608 34.574 1.00 68.69 92 ARG A CA 1
ATOM 707 C C . ARG A 1 92 ? 21.249 -10.638 35.031 1.00 68.69 92 ARG A C 1
ATOM 709 O O . ARG A 1 92 ? 22.248 -10.492 34.346 1.00 68.69 92 ARG A O 1
ATOM 716 N N . ARG A 1 93 ? 21.047 -9.958 36.162 1.00 63.22 93 ARG A N 1
ATOM 717 C CA . ARG A 1 93 ? 21.997 -9.000 36.754 1.00 63.22 93 ARG A CA 1
ATOM 718 C C . ARG A 1 93 ? 22.973 -9.645 37.742 1.00 63.22 93 ARG A C 1
ATOM 720 O O . ARG A 1 93 ? 23.954 -9.008 38.113 1.00 63.22 93 ARG A O 1
ATOM 727 N N . LYS A 1 94 ? 22.688 -10.865 38.205 1.00 55.09 94 LYS A N 1
ATOM 728 C CA . LYS A 1 94 ? 23.527 -11.609 39.159 1.00 55.09 94 LYS A CA 1
ATOM 729 C C . LYS A 1 94 ? 24.361 -12.722 38.500 1.00 55.09 94 LYS A C 1
ATOM 731 O O . LYS A 1 94 ? 25.103 -13.396 39.212 1.00 55.09 94 LYS A O 1
ATOM 736 N N . LEU A 1 95 ? 24.221 -12.896 37.183 1.00 50.16 95 LEU A N 1
ATOM 737 C CA . LEU A 1 95 ? 25.072 -13.686 36.283 1.00 50.16 95 LEU A CA 1
ATOM 738 C C . LEU A 1 95 ? 25.919 -12.734 35.435 1.00 50.16 95 LEU A C 1
ATOM 740 O O . LEU A 1 95 ? 27.067 -13.110 35.125 1.00 50.16 95 LEU A O 1
#

Radius of gyration: 24.14 Å; chains: 1; bounding box: 49×26×58 Å

Organism: NCBI:txid504487

InterPro domains:
  IPR003369 Sec-independent protein translocase protein TatA/B/E [PF02416] (9-55)
  IPR006312 Sec-independent protein translocase protein TatA/E [MF_00236] (7-81)

Sequence (95 aa):
MIQNPTFLFISGGEIAFILFIAIMVFGADKLPEIARGLGKGMRTLRDATNDIKHEITKTAEKNGIDTSITKDVKKELDKVKDDLEDFTGSVRRKL

pLDDT: mean 84.05, std 13.07, range [44.22, 97.31]